Protein AF-A0AAE3PGH6-F1 (afdb_monomer)

Structure (mmCIF, N/CA/C/O backbone):
data_AF-A0AAE3PGH6-F1
#
_entry.id   AF-A0AAE3PGH6-F1
#
loop_
_atom_site.group_PDB
_atom_site.id
_atom_site.type_symbol
_atom_site.label_atom_id
_atom_site.label_alt_id
_atom_site.label_comp_id
_atom_site.label_asym_id
_atom_site.label_entity_id
_atom_site.label_seq_id
_atom_site.pdbx_PDB_ins_code
_atom_site.Cartn_x
_atom_site.Cartn_y
_atom_site.Cartn_z
_atom_site.occupancy
_atom_site.B_iso_or_equiv
_atom_site.auth_seq_id
_atom_site.auth_comp_id
_atom_site.auth_asym_id
_atom_site.auth_atom_id
_atom_site.pdbx_PDB_model_num
ATOM 1 N N . MET A 1 1 ? 11.136 -6.138 11.611 1.00 44.94 1 MET A N 1
ATOM 2 C CA . MET A 1 1 ? 10.223 -6.541 10.520 1.00 44.94 1 MET A CA 1
ATOM 3 C C . MET A 1 1 ? 10.624 -5.706 9.308 1.00 44.94 1 MET A C 1
ATOM 5 O O . MET A 1 1 ? 10.989 -4.555 9.508 1.00 44.94 1 MET A O 1
ATOM 9 N N . ARG A 1 2 ? 10.769 -6.306 8.119 1.00 40.69 2 ARG A N 1
ATOM 10 C CA . ARG A 1 2 ? 11.342 -5.635 6.935 1.00 40.69 2 ARG A CA 1
ATOM 11 C C . ARG A 1 2 ? 10.277 -4.721 6.320 1.00 40.69 2 ARG A C 1
ATOM 13 O O . ARG A 1 2 ? 9.191 -5.210 6.032 1.00 40.69 2 ARG A O 1
ATOM 20 N N . ALA A 1 3 ? 10.572 -3.428 6.180 1.00 46.91 3 ALA A N 1
ATOM 21 C CA . ALA A 1 3 ? 9.683 -2.468 5.530 1.00 46.91 3 ALA A CA 1
ATOM 22 C C . ALA A 1 3 ? 9.452 -2.915 4.079 1.00 46.91 3 ALA A C 1
ATOM 24 O O . ALA A 1 3 ? 10.403 -3.028 3.309 1.00 46.91 3 ALA A O 1
ATOM 25 N N . GLN A 1 4 ? 8.210 -3.258 3.749 1.00 63.31 4 GLN A N 1
ATOM 26 C CA . GLN A 1 4 ? 7.807 -3.593 2.388 1.00 63.31 4 GLN A CA 1
ATOM 27 C C . GLN A 1 4 ? 7.474 -2.280 1.677 1.00 63.31 4 GLN A C 1
ATOM 29 O O . GLN A 1 4 ? 6.569 -1.571 2.109 1.00 63.31 4 GLN A O 1
ATOM 34 N N . THR A 1 5 ?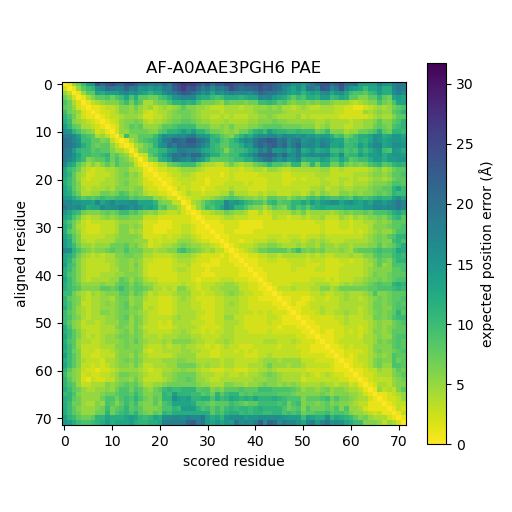 8.214 -1.940 0.624 1.00 74.00 5 THR A N 1
ATOM 35 C CA . THR A 1 5 ? 7.966 -0.723 -0.164 1.00 74.00 5 THR A CA 1
ATOM 36 C C . THR A 1 5 ? 7.037 -1.052 -1.329 1.00 74.00 5 THR A C 1
ATOM 38 O O . THR A 1 5 ? 7.256 -2.039 -2.035 1.00 74.00 5 THR A O 1
ATOM 41 N N . ILE A 1 6 ? 6.007 -0.231 -1.539 1.00 83.50 6 ILE A N 1
ATOM 42 C CA . ILE A 1 6 ? 5.090 -0.343 -2.678 1.00 83.50 6 ILE A CA 1
ATOM 43 C C . ILE A 1 6 ? 5.490 0.706 -3.725 1.00 83.50 6 ILE A C 1
ATOM 45 O O . ILE A 1 6 ? 5.647 1.886 -3.412 1.00 83.50 6 ILE A O 1
ATOM 49 N N . GLU A 1 7 ? 5.622 0.292 -4.982 1.00 83.12 7 GLU A N 1
ATOM 50 C CA . GLU A 1 7 ? 5.924 1.167 -6.115 1.00 83.12 7 GLU A CA 1
ATOM 51 C C . GLU A 1 7 ? 4.746 1.235 -7.088 1.00 83.12 7 GLU A C 1
ATOM 53 O O . GLU A 1 7 ? 4.146 0.215 -7.427 1.00 83.12 7 GLU A O 1
ATOM 58 N N . CYS A 1 8 ? 4.442 2.434 -7.589 1.00 85.38 8 CYS A N 1
ATOM 59 C CA . CYS A 1 8 ? 3.465 2.611 -8.657 1.00 85.38 8 CYS A CA 1
ATOM 60 C C . CYS A 1 8 ?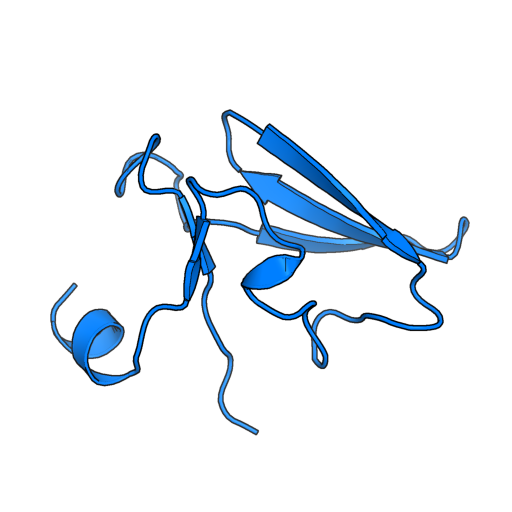 4.145 2.528 -10.030 1.00 85.38 8 CYS A C 1
ATOM 62 O O . CYS A 1 8 ? 4.865 3.438 -10.434 1.00 85.38 8 CYS A O 1
ATOM 64 N N . GLN A 1 9 ? 3.855 1.472 -10.785 1.00 78.75 9 GLN A N 1
ATOM 65 C CA . GLN A 1 9 ? 4.397 1.216 -12.121 1.00 78.75 9 GLN A CA 1
ATOM 66 C C . GLN A 1 9 ? 3.958 2.269 -13.151 1.00 78.75 9 GLN A C 1
ATOM 68 O O . GLN A 1 9 ? 4.706 2.566 -14.079 1.00 78.75 9 GLN A O 1
ATOM 73 N N . THR A 1 10 ? 2.776 2.875 -12.980 1.00 78.75 10 THR A N 1
ATOM 74 C CA . THR A 1 10 ? 2.294 3.972 -13.843 1.00 78.75 10 THR A CA 1
ATOM 75 C C . THR A 1 10 ? 3.158 5.224 -13.698 1.00 78.75 10 THR A C 1
ATOM 77 O O . THR A 1 10 ? 3.423 5.927 -14.671 1.00 78.75 10 THR A O 1
ATOM 80 N N . CYS A 1 11 ? 3.588 5.515 -12.471 1.00 73.12 11 CYS A N 1
ATOM 81 C CA . CYS A 1 11 ? 4.440 6.659 -12.165 1.00 73.12 11 CYS A CA 1
ATOM 82 C C . CYS A 1 11 ? 5.921 6.347 -12.419 1.00 73.12 11 CYS A C 1
ATOM 84 O O . CYS A 1 11 ? 6.714 7.266 -12.627 1.00 73.12 11 CYS A O 1
ATOM 86 N N . GLY A 1 12 ? 6.296 5.062 -12.360 1.00 66.50 12 GLY A N 1
ATOM 87 C CA . GLY A 1 12 ? 7.683 4.624 -12.230 1.00 66.50 12 GLY A CA 1
ATOM 88 C C . GLY A 1 12 ? 8.355 5.296 -11.028 1.00 66.50 12 GLY A C 1
ATOM 89 O O . GLY A 1 12 ? 7.697 5.629 -10.041 1.00 66.50 12 GLY A O 1
ATOM 90 N N . GLY A 1 13 ? 9.642 5.623 -11.166 1.00 56.53 13 GLY A N 1
ATOM 91 C CA . GLY A 1 13 ? 10.373 6.479 -10.218 1.00 56.53 13 GLY A CA 1
ATOM 92 C C . GLY A 1 13 ? 9.968 7.965 -10.240 1.00 56.53 13 GLY A C 1
ATOM 93 O O . GLY A 1 13 ? 10.682 8.798 -9.695 1.00 56.53 13 GLY A O 1
ATOM 94 N N . GLY A 1 14 ? 8.875 8.327 -10.924 1.00 54.31 14 GLY A N 1
ATOM 95 C CA . GLY A 1 14 ? 8.345 9.692 -10.982 1.00 54.31 14 GLY A CA 1
ATOM 96 C C . GLY A 1 14 ? 7.474 10.078 -9.783 1.00 54.31 14 GLY A C 1
ATOM 97 O O . GLY A 1 14 ? 7.272 11.266 -9.551 1.00 54.31 14 GLY A O 1
ATOM 98 N N . CYS A 1 15 ? 6.986 9.107 -9.002 1.00 62.00 15 CYS A N 1
ATOM 99 C CA . CYS A 1 15 ? 6.534 9.400 -7.643 1.00 62.00 15 CYS A CA 1
ATOM 100 C C . CYS A 1 15 ? 7.767 9.595 -6.781 1.00 62.00 15 CYS A C 1
ATOM 102 O O . CYS A 1 15 ? 8.570 8.673 -6.684 1.00 62.00 15 CYS A O 1
ATOM 104 N N . SER A 1 16 ? 7.890 10.772 -6.168 1.00 54.22 16 SER A N 1
ATOM 105 C CA . SER A 1 16 ? 9.105 11.233 -5.481 1.00 54.22 16 SER A CA 1
ATOM 106 C C . SER A 1 16 ? 9.721 10.206 -4.510 1.00 54.22 16 SER A C 1
ATOM 108 O O . SER A 1 16 ? 10.933 10.219 -4.338 1.00 54.22 16 SER A O 1
ATOM 110 N N . ASP A 1 17 ? 8.915 9.280 -3.966 1.00 58.56 17 ASP A N 1
ATOM 111 C CA . ASP A 1 17 ? 9.339 8.209 -3.048 1.00 58.56 17 ASP A CA 1
ATOM 112 C C . ASP A 1 17 ? 8.540 6.886 -3.215 1.00 58.56 17 ASP A C 1
ATOM 114 O O . ASP A 1 17 ? 8.535 6.031 -2.331 1.00 58.56 17 ASP A O 1
ATOM 118 N N . GLY A 1 18 ? 7.828 6.693 -4.335 1.00 72.81 18 GLY A N 1
ATOM 119 C CA . GLY A 1 18 ? 6.899 5.561 -4.508 1.00 72.81 18 GLY A CA 1
ATOM 120 C C . GLY A 1 18 ? 5.516 5.791 -3.875 1.00 72.81 18 GLY A C 1
ATOM 121 O O . GLY A 1 18 ? 5.019 6.919 -3.840 1.00 72.81 18 GLY A O 1
ATOM 122 N N . VAL A 1 19 ? 4.841 4.719 -3.445 1.00 84.06 19 VAL A N 1
ATOM 123 C CA . VAL A 1 19 ? 3.547 4.810 -2.745 1.00 84.06 19 VAL A CA 1
ATOM 124 C C . VAL A 1 19 ? 3.803 5.081 -1.263 1.00 84.06 19 VAL A C 1
ATOM 126 O O . VAL A 1 19 ? 4.414 4.274 -0.566 1.00 84.06 19 VAL A O 1
ATOM 129 N N . ASN A 1 20 ? 3.295 6.204 -0.771 1.00 86.44 20 ASN A N 1
ATOM 130 C CA . ASN A 1 20 ? 3.365 6.590 0.632 1.00 86.44 20 ASN A CA 1
ATOM 131 C C . ASN A 1 20 ? 2.210 5.979 1.423 1.00 86.44 20 ASN A C 1
ATOM 133 O O . ASN A 1 20 ? 1.087 5.916 0.926 1.00 86.44 20 ASN A O 1
ATOM 137 N N . ALA A 1 21 ? 2.480 5.586 2.666 1.00 88.06 21 ALA A N 1
ATOM 138 C CA . ALA A 1 21 ? 1.489 5.068 3.598 1.00 88.06 21 ALA A CA 1
ATOM 139 C C . ALA A 1 21 ? 1.368 6.004 4.810 1.00 88.06 21 ALA A C 1
ATOM 141 O O . ALA A 1 21 ? 2.358 6.268 5.488 1.00 88.06 21 ALA A O 1
ATOM 142 N N . GLU A 1 22 ? 0.164 6.503 5.084 1.00 89.69 22 GLU A N 1
ATOM 143 C CA . GLU A 1 22 ? -0.132 7.404 6.202 1.00 89.69 22 GLU A CA 1
ATOM 144 C C . GLU A 1 22 ? -1.340 6.901 6.997 1.00 89.69 22 GLU A C 1
ATOM 146 O O . GLU A 1 22 ? -2.362 6.526 6.430 1.00 89.69 22 GLU A O 1
ATOM 151 N N . GLU A 1 23 ? -1.259 6.936 8.325 1.00 92.00 23 GLU A N 1
ATOM 152 C CA . GLU A 1 23 ? -2.378 6.597 9.206 1.00 92.00 23 GLU A CA 1
ATOM 153 C C . GLU A 1 23 ? -3.068 7.871 9.679 1.00 92.00 23 GLU A C 1
ATOM 155 O O . GLU A 1 23 ? -2.462 8.740 10.308 1.00 92.00 23 GLU A O 1
ATOM 160 N N . LYS A 1 24 ? -4.369 7.977 9.420 1.00 88.00 24 LYS A N 1
ATOM 161 C CA . LYS A 1 24 ? -5.165 9.133 9.815 1.00 88.00 24 LYS A CA 1
ATOM 162 C C . LYS A 1 24 ? -6.118 8.769 10.938 1.00 88.00 24 LYS A C 1
ATOM 164 O O . LYS A 1 24 ? -7.074 8.025 10.726 1.00 88.00 24 LYS A O 1
ATOM 169 N N . ASN A 1 25 ? -5.909 9.344 12.122 1.00 81.75 25 ASN A N 1
ATOM 170 C CA . ASN A 1 25 ? -6.744 9.092 13.295 1.00 81.75 25 ASN A CA 1
ATOM 171 C C . ASN A 1 25 ? -7.096 10.393 14.049 1.00 81.75 25 ASN A C 1
ATOM 173 O O . ASN A 1 25 ? -6.182 11.051 14.550 1.00 81.75 25 ASN A O 1
ATOM 177 N N . PRO A 1 26 ? -8.386 10.777 14.178 1.00 72.25 26 PRO A N 1
ATOM 178 C CA . PRO A 1 26 ? -9.580 10.235 13.505 1.00 72.25 26 PRO A CA 1
ATOM 179 C C . PRO A 1 26 ? -9.627 10.625 12.009 1.00 72.25 26 PRO A C 1
ATOM 181 O O . PRO A 1 26 ? -9.171 11.719 11.661 1.00 72.25 26 PRO A O 1
ATOM 184 N N . PRO A 1 27 ? -10.163 9.777 11.101 1.00 74.06 27 PRO A N 1
ATOM 185 C CA . PRO A 1 27 ? -11.207 8.761 11.326 1.00 74.06 27 PRO A CA 1
ATOM 186 C C . PRO A 1 27 ? -10.767 7.280 11.438 1.00 74.06 27 PRO A C 1
ATOM 188 O O . PRO A 1 27 ? -11.627 6.412 11.368 1.00 74.06 27 PRO A O 1
ATOM 191 N N . GLY A 1 28 ? -9.484 6.965 11.635 1.00 89.38 28 GLY A N 1
ATOM 192 C CA . GLY A 1 28 ? -9.011 5.578 11.769 1.00 89.38 28 GLY A CA 1
ATOM 193 C C . GLY A 1 28 ? -8.865 4.884 10.415 1.00 89.38 28 GLY A C 1
ATOM 194 O O . GLY A 1 28 ? -9.418 3.811 10.197 1.00 89.38 28 GLY A O 1
ATOM 195 N N . GLN A 1 29 ? -8.151 5.519 9.485 1.00 93.88 29 GLN A N 1
ATOM 196 C CA . GLN A 1 29 ? -7.934 5.001 8.132 1.00 93.88 29 GLN A CA 1
ATOM 197 C C . GLN A 1 29 ? -6.444 4.943 7.805 1.00 93.88 29 GLN A C 1
ATOM 199 O O . GLN A 1 29 ? -5.717 5.892 8.097 1.00 93.88 29 GLN A O 1
ATOM 204 N N . LEU A 1 30 ? -6.015 3.864 7.155 1.00 93.19 30 LEU A N 1
ATOM 205 C CA . LEU A 1 30 ? -4.741 3.800 6.449 1.00 93.19 30 LEU A CA 1
ATOM 206 C C . LEU A 1 30 ? -4.940 4.384 5.050 1.00 93.19 30 LEU A C 1
ATOM 208 O O . LEU A 1 30 ? -5.801 3.944 4.294 1.00 93.19 30 LEU A O 1
ATOM 212 N N . ILE A 1 31 ? -4.146 5.378 4.694 1.00 91.88 31 ILE A N 1
ATOM 213 C CA . ILE A 1 31 ? -4.179 6.043 3.400 1.00 91.88 31 ILE A CA 1
ATOM 214 C C . ILE A 1 31 ? -2.903 5.665 2.666 1.00 91.88 31 ILE A C 1
ATOM 216 O O . ILE A 1 31 ? -1.809 6.009 3.104 1.00 91.88 31 ILE A O 1
ATOM 220 N N . LEU A 1 32 ? -3.047 4.973 1.540 1.00 90.62 32 LEU A N 1
ATOM 221 C CA . LEU A 1 32 ? -1.946 4.751 0.616 1.00 90.62 32 LEU A CA 1
ATOM 222 C C . LEU A 1 32 ? -2.094 5.720 -0.551 1.00 90.62 32 LEU A C 1
ATOM 224 O O . LEU A 1 32 ? -3.157 5.799 -1.173 1.00 90.62 32 LEU A O 1
ATOM 228 N N . MET A 1 33 ? -1.047 6.474 -0.854 1.00 89.31 33 MET A N 1
ATOM 229 C CA . MET A 1 33 ? -1.096 7.512 -1.876 1.00 89.31 33 MET A CA 1
ATOM 230 C C . MET A 1 33 ? 0.164 7.550 -2.732 1.00 89.31 33 MET A C 1
ATOM 232 O O . MET A 1 33 ? 1.285 7.465 -2.241 1.00 89.31 33 MET A O 1
ATOM 236 N N . CYS A 1 34 ? -0.038 7.739 -4.027 1.00 85.81 34 CYS A N 1
ATOM 237 C CA . CYS A 1 34 ? 0.969 8.163 -4.984 1.00 85.81 34 CYS A CA 1
ATOM 238 C C . CYS A 1 34 ? 0.441 9.397 -5.738 1.00 85.81 34 CYS A C 1
ATOM 240 O O . CYS A 1 34 ? -0.740 9.729 -5.626 1.00 85.81 34 CYS A O 1
ATOM 242 N N . ASP A 1 35 ? 1.279 10.067 -6.530 1.00 81.56 35 ASP A N 1
ATOM 243 C CA . ASP A 1 35 ? 0.894 11.281 -7.276 1.00 81.56 35 ASP A CA 1
ATOM 244 C C . ASP A 1 35 ? -0.330 11.104 -8.191 1.00 81.56 35 ASP A C 1
ATOM 246 O O . ASP A 1 35 ? -1.037 12.068 -8.479 1.00 81.56 35 ASP A O 1
ATOM 250 N N . HIS A 1 36 ? -0.605 9.880 -8.646 1.00 82.81 36 HIS A N 1
ATOM 251 C CA . HIS A 1 36 ? -1.706 9.606 -9.572 1.00 82.81 36 HIS A CA 1
ATOM 252 C C . HIS A 1 36 ? -2.915 8.919 -8.924 1.00 82.81 36 HIS A C 1
ATOM 254 O O . HIS A 1 36 ? -4.003 8.944 -9.503 1.00 82.81 36 HIS A O 1
ATOM 260 N N . LYS A 1 37 ? -2.761 8.296 -7.748 1.00 86.31 37 LYS A N 1
ATOM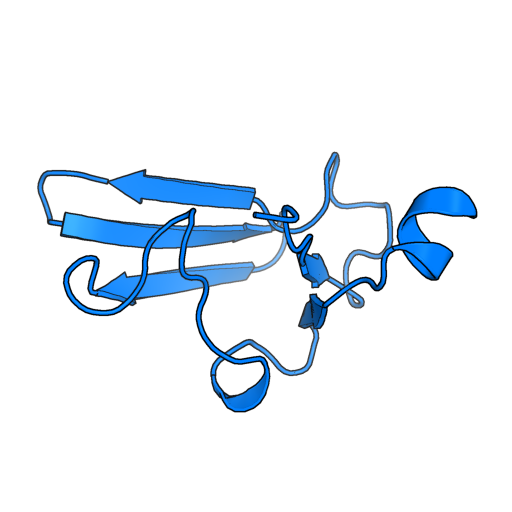 261 C CA . LYS A 1 37 ? -3.815 7.480 -7.134 1.00 86.31 37 LYS A CA 1
ATOM 262 C C . LYS A 1 37 ? -3.735 7.485 -5.616 1.00 86.31 37 LYS A C 1
ATOM 264 O O . LYS A 1 37 ? -2.665 7.399 -5.027 1.00 86.31 37 LYS A O 1
ATOM 269 N N . THR A 1 38 ? -4.896 7.521 -4.978 1.00 89.88 38 THR A N 1
ATOM 270 C CA . THR A 1 38 ? -5.034 7.396 -3.527 1.00 89.88 38 THR A CA 1
ATOM 271 C C . THR A 1 38 ? -6.071 6.330 -3.231 1.00 89.88 38 THR A C 1
ATOM 273 O O . THR A 1 38 ? -7.156 6.343 -3.812 1.00 89.88 38 THR A O 1
ATOM 276 N N . VAL A 1 39 ? -5.736 5.411 -2.336 1.00 90.69 39 VAL A N 1
ATOM 277 C CA . VAL A 1 39 ? -6.639 4.375 -1.834 1.00 90.69 39 VAL A CA 1
ATOM 278 C C . VAL A 1 39 ? -6.627 4.408 -0.311 1.00 90.69 39 VAL A C 1
ATOM 280 O O . VAL A 1 39 ? -5.639 4.795 0.313 1.00 90.69 39 VAL A O 1
ATOM 283 N N . THR A 1 40 ? -7.747 4.043 0.298 1.00 92.88 40 THR A N 1
ATOM 284 C CA . THR A 1 40 ? -7.924 4.101 1.750 1.00 92.88 40 THR A CA 1
ATOM 285 C C . THR A 1 40 ? -8.430 2.770 2.266 1.00 92.88 40 THR A C 1
ATOM 287 O O . THR A 1 40 ? -9.379 2.225 1.705 1.00 92.88 40 THR A O 1
ATOM 290 N N . PHE A 1 41 ? -7.851 2.314 3.367 1.00 91.88 41 PHE A N 1
ATOM 291 C CA . PHE A 1 41 ? -8.160 1.061 4.034 1.00 91.88 41 PHE A CA 1
ATOM 292 C C . PHE A 1 41 ? -8.558 1.310 5.499 1.00 91.88 41 PHE A C 1
ATOM 294 O O . PHE A 1 41 ? -8.145 2.317 6.089 1.00 91.88 41 PHE A O 1
ATOM 301 N N . PRO A 1 42 ? -9.381 0.436 6.096 1.00 92.56 42 PRO A N 1
ATOM 302 C CA . PRO A 1 42 ? -9.714 0.505 7.517 1.00 92.56 42 PRO A CA 1
ATOM 303 C C . PRO A 1 42 ? -8.474 0.247 8.390 1.00 92.56 42 PRO A C 1
ATOM 305 O O . PRO A 1 42 ? -7.777 -0.750 8.198 1.00 92.56 42 PRO A O 1
ATOM 308 N N . LEU A 1 43 ? -8.191 1.144 9.349 1.00 90.88 43 LEU A N 1
ATOM 309 C CA . LEU A 1 43 ? -7.000 1.046 10.211 1.00 90.88 43 LEU A CA 1
ATOM 310 C C . LEU A 1 43 ? -7.091 -0.104 11.234 1.00 90.88 43 LEU A C 1
ATOM 312 O O . LEU A 1 43 ? -6.089 -0.474 11.839 1.00 90.88 43 LEU A O 1
ATOM 316 N N . ASP A 1 44 ? -8.286 -0.660 11.462 1.00 90.06 44 ASP A N 1
ATOM 317 C CA . ASP A 1 44 ? -8.467 -1.843 12.310 1.00 90.06 44 ASP A CA 1
ATOM 318 C C . ASP A 1 44 ? -7.994 -3.147 11.646 1.00 90.06 44 ASP A C 1
ATOM 320 O O . ASP A 1 44 ? -7.667 -4.098 12.359 1.00 90.06 44 ASP A O 1
ATOM 324 N N . GLU A 1 45 ? -7.890 -3.170 10.313 1.00 90.44 45 GLU A N 1
ATOM 325 C CA . GLU A 1 45 ? -7.406 -4.321 9.539 1.00 90.44 45 GLU A CA 1
ATOM 326 C C . GLU A 1 45 ? -5.975 -4.101 9.015 1.00 90.44 45 GLU A C 1
ATOM 328 O O . GLU A 1 45 ? -5.127 -4.995 9.104 1.00 90.44 45 GLU A O 1
ATOM 333 N N . TYR A 1 46 ? -5.679 -2.894 8.518 1.00 91.50 46 TYR A N 1
ATOM 334 C CA . TYR A 1 46 ? -4.415 -2.566 7.853 1.00 91.50 46 TYR A CA 1
ATOM 335 C C . TYR A 1 46 ? -3.726 -1.364 8.497 1.00 91.50 46 TYR A C 1
ATOM 337 O O . TYR A 1 46 ? -4.374 -0.399 8.879 1.00 91.50 46 TYR A O 1
ATOM 345 N N . SER A 1 47 ? -2.398 -1.385 8.567 1.00 90.38 47 SER A N 1
ATOM 346 C CA . SER A 1 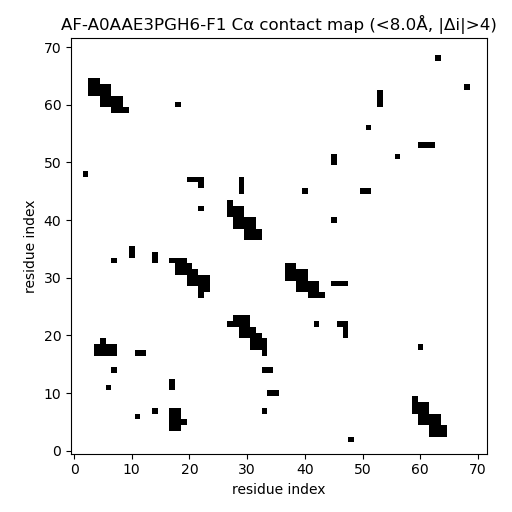47 ? -1.580 -0.318 9.163 1.00 90.38 47 SER A CA 1
ATOM 347 C C . SER A 1 47 ? -0.310 -0.081 8.348 1.00 90.38 47 SER A C 1
ATOM 349 O O . SER A 1 47 ? -0.005 -0.846 7.431 1.00 90.38 47 SER A O 1
ATOM 351 N N . VAL A 1 48 ? 0.477 0.947 8.677 1.00 86.88 48 VAL A N 1
ATOM 352 C CA . VAL A 1 48 ? 1.783 1.157 8.008 1.00 86.88 48 VAL A CA 1
ATOM 353 C C . VAL A 1 48 ? 2.760 0.001 8.246 1.00 86.88 48 VAL A C 1
ATOM 355 O O . VAL A 1 48 ? 3.669 -0.218 7.450 1.00 86.88 48 VAL A O 1
ATOM 358 N N . GLU A 1 49 ? 2.563 -0.764 9.323 1.00 86.88 49 GLU A N 1
ATOM 359 C CA . GLU A 1 49 ? 3.330 -1.979 9.619 1.00 86.88 49 GLU A CA 1
ATOM 360 C C . GLU A 1 49 ? 2.695 -3.248 9.019 1.00 86.88 49 GLU A C 1
ATOM 362 O O . GLU A 1 49 ? 3.397 -4.236 8.797 1.00 86.88 49 GLU A O 1
ATOM 367 N N . ASN A 1 50 ? 1.388 -3.223 8.741 1.00 88.25 50 ASN A N 1
ATOM 368 C CA . ASN A 1 50 ? 0.604 -4.321 8.176 1.00 88.25 50 ASN A CA 1
ATOM 369 C C . ASN A 1 50 ? -0.161 -3.851 6.931 1.00 88.25 50 ASN A C 1
ATOM 371 O O . ASN A 1 50 ? -1.370 -3.616 6.972 1.00 88.25 50 ASN A O 1
ATOM 375 N N . LEU A 1 51 ? 0.570 -3.671 5.833 1.00 87.81 51 LEU A N 1
ATOM 376 C CA . LEU A 1 51 ? -0.001 -3.200 4.574 1.00 87.81 51 LEU A CA 1
ATOM 377 C C . LEU A 1 51 ? -0.943 -4.258 3.952 1.00 87.81 51 LEU A C 1
ATOM 379 O O . LEU A 1 51 ? -0.736 -5.455 4.1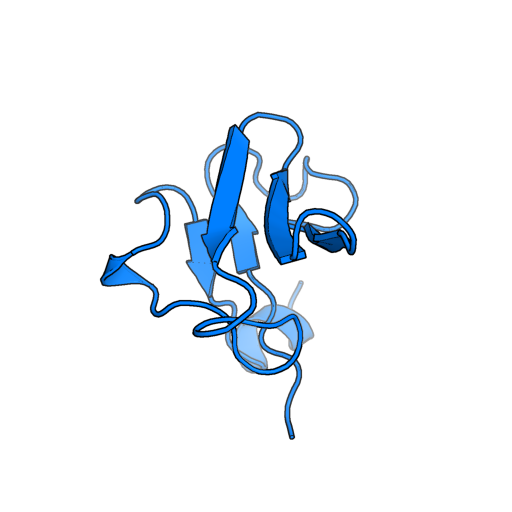73 1.00 87.81 51 LEU A O 1
ATOM 383 N N . PRO A 1 52 ? -1.944 -3.841 3.152 1.00 89.75 52 PRO A N 1
ATOM 384 C CA . PRO A 1 52 ? -2.859 -4.756 2.469 1.00 89.75 52 PRO A CA 1
ATOM 385 C C . PRO A 1 52 ? -2.130 -5.686 1.497 1.00 89.75 52 PRO A C 1
ATOM 387 O O . PRO A 1 52 ? -1.138 -5.278 0.909 1.00 89.75 52 PRO A O 1
ATOM 390 N N . PRO A 1 53 ? -2.600 -6.916 1.255 1.00 88.69 53 PRO A N 1
ATOM 391 C CA . PRO A 1 53 ? -2.008 -7.788 0.247 1.00 88.69 53 PRO A CA 1
ATOM 392 C C . PRO A 1 53 ? -2.080 -7.170 -1.159 1.00 88.69 53 PRO A C 1
ATOM 394 O O . PRO A 1 53 ? -2.981 -6.396 -1.477 1.00 88.69 53 PRO A O 1
ATOM 397 N N . ALA A 1 54 ? -1.161 -7.578 -2.040 1.00 85.94 54 ALA 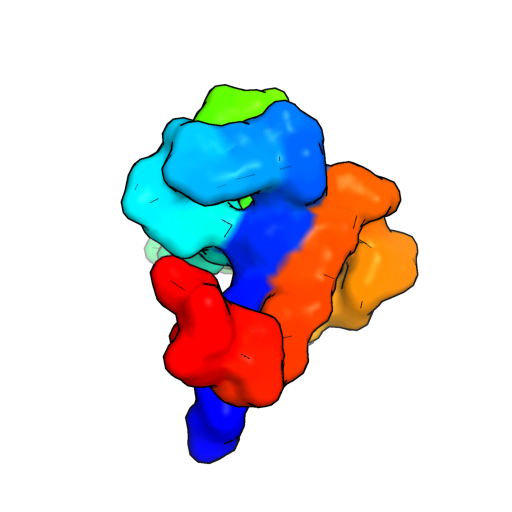A N 1
ATOM 398 C CA . ALA A 1 54 ? -1.082 -7.084 -3.420 1.00 85.94 54 ALA A CA 1
ATOM 399 C C . ALA A 1 54 ? -2.389 -7.255 -4.218 1.00 85.94 54 ALA A C 1
ATOM 401 O O . ALA A 1 54 ? -2.654 -6.473 -5.120 1.00 85.94 54 ALA A O 1
ATOM 402 N N . GLU A 1 55 ? -3.203 -8.256 -3.872 1.00 89.06 55 GLU A N 1
ATOM 403 C CA . GLU A 1 55 ? -4.505 -8.536 -4.495 1.00 89.06 55 GLU A CA 1
ATOM 404 C C . GLU A 1 55 ? -5.559 -7.452 -4.213 1.00 89.06 55 GLU A C 1
ATOM 406 O O . GLU A 1 55 ? -6.506 -7.304 -4.980 1.00 89.06 55 GLU A O 1
ATOM 411 N N . GLU A 1 56 ? -5.403 -6.699 -3.120 1.00 90.00 56 GLU A N 1
ATOM 412 C CA . GLU A 1 56 ? -6.280 -5.578 -2.754 1.00 90.00 56 GLU A CA 1
ATOM 413 C C . GLU A 1 56 ? -5.729 -4.224 -3.204 1.00 90.00 56 GLU A C 1
ATOM 415 O O . GLU A 1 56 ? -6.436 -3.211 -3.186 1.00 90.00 56 GLU A O 1
ATOM 420 N N . LEU A 1 57 ? -4.460 -4.190 -3.608 1.00 88.94 57 LEU A N 1
ATOM 421 C CA . LEU A 1 57 ? -3.852 -2.996 -4.159 1.00 88.94 57 LEU A CA 1
ATOM 422 C C . LEU A 1 57 ? -4.266 -2.806 -5.626 1.00 88.94 57 LEU A C 1
ATOM 424 O O . LEU A 1 57 ? -4.613 -3.757 -6.324 1.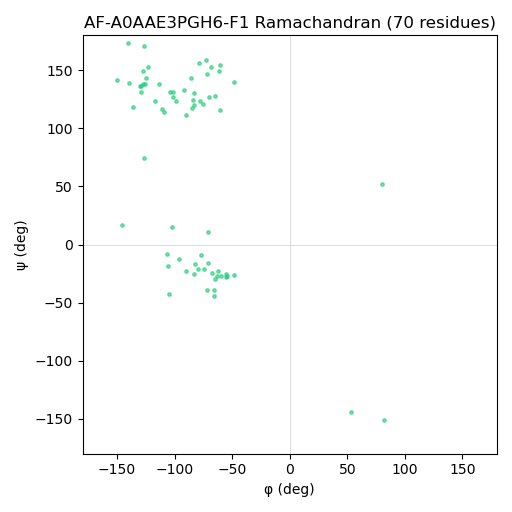00 88.94 57 LEU A O 1
ATOM 428 N N . PRO A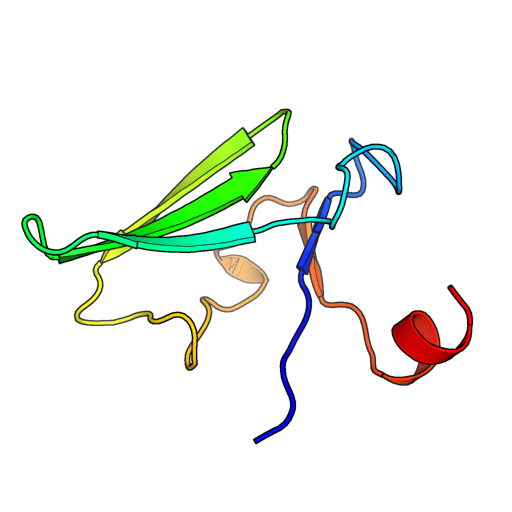 1 58 ? -4.213 -1.563 -6.126 1.00 88.88 58 PRO A N 1
ATOM 429 C CA . PRO A 1 58 ? -4.298 -1.296 -7.555 1.00 88.88 58 PRO A CA 1
ATOM 430 C C . PRO A 1 58 ? -3.356 -2.182 -8.385 1.00 88.88 58 PRO A C 1
ATOM 432 O O . PRO A 1 58 ? -2.194 -2.314 -8.020 1.00 88.88 58 PRO A O 1
ATOM 435 N N . ASP A 1 59 ? -3.798 -2.670 -9.553 1.00 87.56 59 ASP A N 1
ATOM 436 C CA . ASP A 1 59 ? -2.960 -3.472 -10.473 1.00 87.56 59 ASP A CA 1
ATOM 437 C C . ASP A 1 59 ? -1.647 -2.777 -10.874 1.00 87.56 59 ASP A C 1
ATOM 439 O O . ASP A 1 59 ? -0.651 -3.408 -11.220 1.00 87.56 59 ASP A O 1
ATOM 443 N N . GLU A 1 60 ? -1.655 -1.447 -10.857 1.00 86.06 60 GLU A N 1
ATOM 444 C CA . GLU A 1 60 ? -0.496 -0.612 -11.149 1.00 86.06 60 GLU A CA 1
ATOM 445 C C . GLU A 1 60 ? 0.514 -0.526 -9.996 1.00 86.06 60 GLU A C 1
ATOM 447 O O . GLU A 1 60 ? 1.586 0.047 -10.17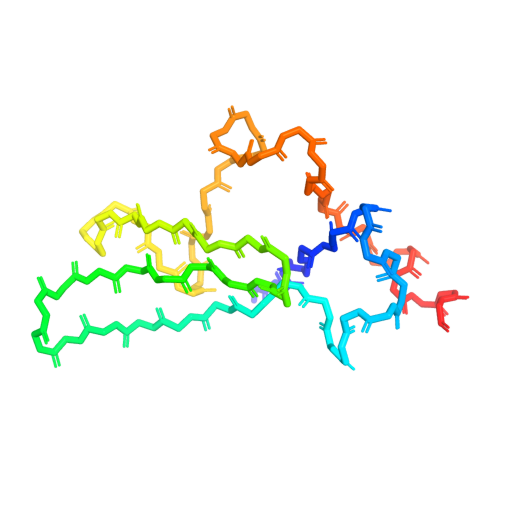6 1.00 86.06 60 GLU A O 1
ATOM 452 N N . TRP A 1 61 ? 0.194 -1.042 -8.810 1.00 87.88 61 TRP A N 1
ATOM 453 C CA . TRP A 1 61 ? 1.056 -1.008 -7.633 1.00 87.88 61 TRP A CA 1
ATOM 454 C C . TRP A 1 61 ? 1.684 -2.373 -7.389 1.00 87.88 61 TRP A C 1
ATOM 456 O O . TRP A 1 61 ? 1.009 -3.398 -7.359 1.00 87.88 61 TRP A O 1
ATOM 466 N N . LYS A 1 62 ? 3.001 -2.386 -7.189 1.00 85.38 62 LYS A N 1
ATOM 467 C CA . LYS A 1 62 ? 3.784 -3.605 -7.004 1.00 85.38 62 LYS A CA 1
ATOM 468 C C . LYS A 1 62 ? 4.624 -3.500 -5.739 1.00 85.38 62 LYS A C 1
ATOM 470 O O . LYS A 1 62 ? 5.243 -2.472 -5.479 1.00 85.38 62 LYS A O 1
ATOM 475 N N . TYR A 1 63 ? 4.687 -4.589 -4.984 1.00 85.19 63 TYR A N 1
ATOM 476 C CA . TYR A 1 63 ? 5.661 -4.732 -3.910 1.00 85.19 63 TYR A CA 1
ATOM 477 C C . TYR A 1 63 ? 7.064 -4.891 -4.480 1.00 85.19 63 TYR A C 1
ATOM 479 O O . TYR A 1 63 ? 7.306 -5.782 -5.298 1.00 85.19 63 TYR A O 1
ATOM 487 N N . LEU A 1 64 ? 7.982 -4.048 -4.018 1.00 78.00 64 LEU A N 1
ATOM 488 C CA . LEU A 1 64 ? 9.394 -4.191 -4.323 1.00 78.00 64 LEU A CA 1
ATOM 489 C C . LEU A 1 64 ? 10.024 -5.199 -3.371 1.00 78.00 64 LEU A C 1
ATOM 491 O O . LEU A 1 64 ? 9.887 -5.125 -2.147 1.00 78.00 64 LEU A O 1
ATOM 495 N N . SER A 1 65 ? 10.746 -6.146 -3.954 1.00 76.81 65 SER A N 1
ATOM 496 C CA . SER A 1 65 ? 11.623 -7.028 -3.199 1.00 76.81 65 SER A CA 1
ATOM 497 C C . SER A 1 65 ? 12.868 -6.276 -2.714 1.00 76.81 65 SER A C 1
ATOM 499 O O . SER A 1 65 ? 13.284 -5.265 -3.278 1.00 76.81 65 SER A O 1
ATOM 501 N N . GLU A 1 66 ? 13.523 -6.794 -1.675 1.00 73.31 66 GLU A N 1
ATOM 502 C CA . GLU A 1 66 ? 14.782 -6.215 -1.180 1.00 73.31 66 GLU A CA 1
ATOM 503 C C . GLU A 1 66 ? 15.899 -6.202 -2.231 1.00 73.31 66 GLU A C 1
ATOM 505 O O . GLU A 1 66 ? 16.804 -5.373 -2.163 1.00 73.31 66 GLU A O 1
ATOM 510 N N . GLU A 1 67 ? 15.855 -7.127 -3.192 1.00 74.12 67 GLU A N 1
ATOM 511 C CA . GLU A 1 67 ? 16.808 -7.165 -4.298 1.00 74.12 67 GLU A CA 1
ATOM 512 C C . GLU A 1 67 ? 16.559 -6.021 -5.288 1.00 74.12 67 GLU A C 1
ATOM 514 O O . GLU A 1 67 ? 17.518 -5.391 -5.733 1.00 74.12 67 GLU A O 1
ATOM 519 N N . GLU A 1 68 ? 15.294 -5.694 -5.568 1.00 73.06 68 GLU A N 1
ATOM 520 C CA . GLU A 1 68 ? 14.916 -4.538 -6.389 1.00 73.06 68 GLU A CA 1
ATOM 521 C C . GLU A 1 68 ? 15.305 -3.224 -5.693 1.00 73.06 68 GLU A C 1
ATOM 523 O O . GLU A 1 68 ? 15.958 -2.385 -6.306 1.00 73.06 68 GLU A O 1
ATOM 528 N N . LEU A 1 69 ? 15.040 -3.091 -4.387 1.00 67.94 69 LEU A N 1
ATOM 529 C CA . LEU A 1 69 ? 15.428 -1.909 -3.599 1.00 67.94 69 LEU A CA 1
ATOM 530 C C . LEU A 1 69 ? 16.946 -1.693 -3.511 1.00 67.94 69 LEU A C 1
ATOM 532 O O . LEU A 1 69 ? 17.399 -0.572 -3.315 1.00 67.94 69 LEU A O 1
ATOM 536 N N . ARG A 1 70 ? 17.750 -2.757 -3.619 1.00 68.31 70 ARG A N 1
ATOM 537 C CA . ARG A 1 70 ? 19.217 -2.654 -3.596 1.00 68.31 70 ARG A CA 1
ATOM 538 C C . ARG A 1 70 ? 19.809 -2.217 -4.941 1.00 68.31 70 ARG A C 1
ATOM 540 O O . ARG A 1 70 ? 20.960 -1.786 -4.967 1.00 68.31 70 ARG A O 1
ATOM 547 N N . ASN A 1 71 ? 19.071 -2.397 -6.036 1.00 61.34 71 ASN A N 1
ATOM 548 C CA . ASN A 1 71 ? 19.527 -2.112 -7.399 1.00 61.34 71 ASN A CA 1
ATOM 549 C C . ASN A 1 71 ? 18.888 -0.853 -8.017 1.00 61.34 71 ASN A C 1
ATOM 551 O O . ASN A 1 71 ? 19.311 -0.468 -9.108 1.00 61.34 71 ASN A O 1
ATOM 555 N N . ALA A 1 72 ? 17.895 -0.252 -7.355 1.00 58.16 72 ALA A N 1
ATOM 556 C CA . ALA A 1 72 ? 17.307 1.045 -7.699 1.00 58.16 72 ALA A CA 1
ATOM 557 C C . ALA A 1 72 ? 18.185 2.208 -7.207 1.00 58.16 72 ALA A C 1
ATOM 559 O O . ALA A 1 72 ? 18.299 3.205 -7.956 1.00 58.16 72 ALA A O 1
#

Foldseek 3Di:
DDQWAKAQQVCGCVFVRGWDWDADPVVQWIWTDTPVDIDIDHNVQAHSVRHDDPVPDPPRMDTDDPVNVVVD

Secondary structure (DSSP, 8-state):
---PEEEETTTGGGSTTSSEEEEETTTTEEEEE-SS-EEEEETTT--SSSPPPTTTS-TTEEEEPHHHHHH-

Sequence (72 aa):
MRAQTIECQTCGGGCSDGVNAEEKNPPGQLILMCDHKTVTFPLDEYSVENLPPAEELPDEWKYLSEEELRNA

Nearest PDB structures (foldseek):
  4e6r-assembly1_A  TM=5.013E-01  e=1.420E+00  Homo sapiens
  4glm-assembly4_D  TM=4.580E-01  e=1.336E+00  Homo sapiens
  3ifv-assembly1_C  TM=5.107E-01  e=3.768E+00  Haloferax volcanii

pLDDT: mean 80.05, std 12.94, range [40.69, 93.88]

Solvent-accessible surface area (backbone atoms only — not comparable to full-atom values): 4500 Å² total; per-residue (Å²): 134,82,86,78,50,41,35,34,65,84,51,43,87,70,22,94,81,30,43,44,70,47,78,40,77,87,88,46,32,23,37,39,36,40,91,88,49,75,51,75,42,56,40,92,82,25,38,89,90,44,67,77,58,71,90,79,44,58,93,52,45,42,79,52,49,73,70,56,68,74,73,110

Mean predicted aligned error: 6.46 Å

Radius of gyration: 12.06 Å; Cα contacts (8 Å, |Δi|>4): 99; chains: 1; bounding box: 31×20×27 Å